Protein AF-A0A1W9QXV5-F1 (afdb_monomer_lite)

Sequence (176 aa):
MGIEKLTDKQDKQDKIVGMFDDIASTYDLANRVLSFGIDIQWRKKGCDKAFEILGILGQKELAQVTDVATGTGDLLIYWKEQAQKNGVSIQKYVGVDPSVGMLEVAKKKVDLKKVLPKIGGFISKNYEAYQYLPESIEEFLTTEMLAQELEEAGFEMKYTKSFSMGISTLLVAQKK

Radius of gyration: 17.77 Å; chains: 1; bounding box: 38×41×54 Å

pLDDT: mean 83.4, std 15.14, range [39.22, 97.5]

Structure (mmCIF, N/CA/C/O backbone):
data_AF-A0A1W9QXV5-F1
#
_entry.id   AF-A0A1W9QXV5-F1
#
loop_
_atom_site.group_PDB
_atom_site.id
_atom_site.type_symbol
_atom_site.label_atom_id
_atom_site.label_alt_id
_atom_site.label_comp_id
_atom_site.label_asym_id
_atom_site.label_entity_id
_atom_site.label_seq_id
_atom_site.pdbx_PDB_ins_code
_atom_site.Cartn_x
_atom_site.Cartn_y
_atom_site.Cartn_z
_atom_site.occupancy
_atom_site.B_iso_or_equiv
_atom_site.auth_seq_id
_atom_site.auth_comp_id
_atom_site.auth_asym_id
_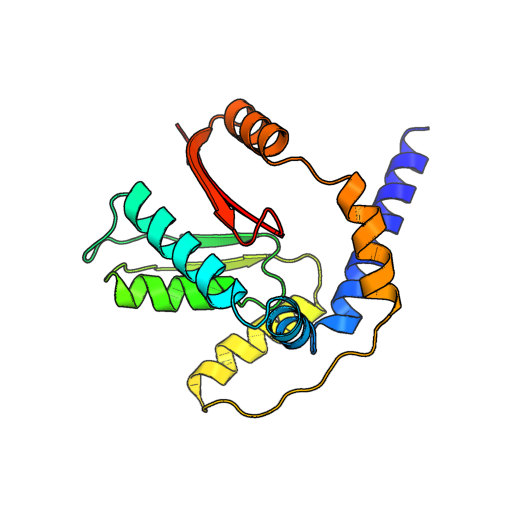atom_site.auth_atom_id
_atom_site.pdbx_PDB_model_num
ATOM 1 N N . MET A 1 1 ? -8.690 10.689 -34.523 1.00 52.50 1 MET A N 1
ATOM 2 C CA . MET A 1 1 ? -8.568 11.496 -33.280 1.00 52.50 1 MET A CA 1
ATOM 3 C C . MET A 1 1 ? -8.997 10.796 -31.989 1.00 52.50 1 MET A C 1
ATOM 5 O O . MET A 1 1 ? -8.195 10.817 -31.070 1.00 52.50 1 MET A O 1
ATOM 9 N N . GLY A 1 2 ? -10.206 10.226 -31.848 1.00 51.28 2 GLY A N 1
ATOM 10 C CA . GLY A 1 2 ? -10.619 9.571 -30.585 1.00 51.28 2 GLY A CA 1
ATOM 11 C C . GLY A 1 2 ? -10.092 8.141 -30.398 1.00 51.28 2 GLY A C 1
ATOM 12 O O . GLY A 1 2 ? -9.639 7.790 -29.317 1.00 51.28 2 GLY A O 1
ATOM 13 N N . ILE A 1 3 ? -10.106 7.338 -31.467 1.00 57.44 3 ILE A N 1
ATOM 14 C CA . ILE A 1 3 ? -9.685 5.927 -31.432 1.00 57.44 3 ILE A CA 1
ATOM 15 C C . ILE A 1 3 ? -8.158 5.812 -31.332 1.00 57.44 3 ILE A C 1
ATOM 17 O O . ILE A 1 3 ? -7.683 5.124 -30.444 1.00 57.44 3 ILE A O 1
ATOM 21 N N . GLU A 1 4 ? -7.395 6.569 -32.128 1.00 55.09 4 GLU A N 1
ATOM 22 C CA . GLU A 1 4 ? -5.916 6.572 -32.074 1.00 55.09 4 GLU A CA 1
ATOM 23 C C . GLU A 1 4 ? -5.359 6.948 -30.692 1.00 55.09 4 GLU A C 1
ATOM 25 O O . GLU A 1 4 ? -4.406 6.332 -30.232 1.00 55.09 4 GLU A O 1
ATOM 30 N N . LYS A 1 5 ? -5.978 7.912 -29.991 1.00 58.53 5 LYS A N 1
ATOM 31 C CA . LYS A 1 5 ? -5.576 8.287 -28.621 1.00 58.53 5 LYS A CA 1
ATOM 32 C C . LYS A 1 5 ? -5.849 7.184 -27.594 1.00 58.53 5 LYS A C 1
ATOM 34 O O . LYS A 1 5 ? -5.149 7.101 -26.590 1.00 58.53 5 LYS A O 1
ATOM 39 N N . LEU A 1 6 ? -6.882 6.369 -27.811 1.00 61.12 6 LEU A N 1
ATOM 40 C CA . LEU A 1 6 ? -7.192 5.226 -26.951 1.00 61.12 6 LEU A CA 1
ATOM 41 C C . LEU A 1 6 ? -6.227 4.064 -27.213 1.00 61.12 6 LEU A C 1
ATOM 43 O O . LEU A 1 6 ? -5.800 3.424 -26.258 1.00 61.12 6 LEU A O 1
ATOM 47 N N . THR A 1 7 ? -5.853 3.831 -28.475 1.00 65.75 7 THR A N 1
ATOM 48 C CA . THR A 1 7 ? -4.867 2.808 -28.858 1.00 65.75 7 THR A CA 1
ATOM 49 C C . THR A 1 7 ? -3.491 3.125 -28.273 1.00 65.75 7 THR A C 1
ATOM 51 O O . THR A 1 7 ? -2.905 2.277 -27.618 1.00 65.75 7 THR A O 1
ATOM 54 N N . ASP A 1 8 ? -3.046 4.380 -28.373 1.00 75.50 8 ASP A N 1
ATOM 55 C CA . ASP A 1 8 ? -1.761 4.831 -27.823 1.00 75.50 8 ASP A CA 1
ATOM 56 C C . ASP A 1 8 ? -1.693 4.699 -26.286 1.00 75.50 8 ASP A C 1
ATOM 58 O O . ASP A 1 8 ? -0.690 4.268 -25.716 1.00 75.50 8 ASP A O 1
ATOM 62 N N . LYS A 1 9 ? -2.806 4.982 -25.590 1.00 76.00 9 LYS A N 1
ATOM 63 C CA . LYS A 1 9 ? -2.900 4.800 -24.133 1.00 76.00 9 LYS A CA 1
ATOM 64 C C . LYS A 1 9 ? -2.863 3.324 -23.726 1.00 76.00 9 LYS A C 1
ATOM 66 O O . LYS A 1 9 ? -2.214 2.998 -22.733 1.00 76.00 9 LYS A O 1
ATOM 71 N N . GLN A 1 10 ? -3.553 2.456 -24.467 1.00 80.12 10 GLN A N 1
ATOM 72 C CA . GLN A 1 10 ? -3.547 1.015 -24.213 1.00 80.12 10 GLN A CA 1
ATOM 73 C C . GLN A 1 10 ? -2.154 0.426 -24.464 1.00 80.12 10 GLN A C 1
ATOM 75 O O . GLN A 1 10 ? -1.634 -0.275 -23.605 1.00 80.12 10 GLN A O 1
ATOM 80 N N . ASP A 1 11 ? -1.506 0.800 -25.567 1.00 82.62 11 ASP A N 1
ATOM 81 C CA . ASP A 1 11 ? -0.154 0.345 -25.901 1.00 82.62 11 ASP A CA 1
ATOM 82 C C . ASP A 1 11 ? 0.876 0.816 -24.860 1.00 82.62 11 ASP A C 1
ATOM 84 O O . ASP A 1 11 ? 1.768 0.058 -24.470 1.00 82.62 11 ASP A O 1
ATOM 88 N N . LYS A 1 12 ? 0.751 2.060 -24.365 1.00 82.06 12 LYS A N 1
ATOM 89 C CA . LYS A 1 12 ? 1.568 2.564 -23.247 1.00 82.06 12 LYS A CA 1
ATOM 90 C C . LYS A 1 12 ? 1.327 1.727 -21.990 1.00 82.06 12 LYS A C 1
ATOM 92 O O . LYS A 1 12 ? 2.286 1.316 -21.342 1.00 82.06 12 LYS A O 1
ATOM 97 N N . GLN A 1 13 ? 0.069 1.441 -21.656 1.00 83.75 13 GLN A N 1
ATOM 98 C CA . GLN A 1 13 ? -0.282 0.641 -20.485 1.00 83.75 13 GLN A CA 1
ATOM 99 C C . GLN A 1 13 ? 0.260 -0.792 -20.571 1.00 83.75 13 GLN A C 1
ATOM 101 O O . GLN A 1 13 ? 0.851 -1.268 -19.604 1.00 83.75 13 GLN A O 1
ATOM 106 N N . ASP A 1 14 ? 0.130 -1.455 -21.716 1.00 85.88 14 ASP A N 1
ATOM 107 C CA . ASP A 1 14 ? 0.596 -2.830 -21.906 1.00 85.88 14 ASP A CA 1
ATOM 108 C C . ASP A 1 14 ? 2.126 -2.925 -21.793 1.00 85.88 14 ASP A C 1
ATOM 110 O O . ASP A 1 14 ? 2.648 -3.844 -21.158 1.00 85.88 14 ASP A O 1
ATOM 114 N N . LYS A 1 15 ? 2.857 -1.925 -22.308 1.00 85.44 15 LYS A N 1
ATOM 115 C CA . LYS A 1 15 ? 4.314 -1.814 -22.115 1.00 85.44 15 LYS A CA 1
ATOM 116 C C . LYS A 1 15 ? 4.697 -1.689 -20.641 1.00 85.44 15 LYS A C 1
ATOM 118 O O . LYS A 1 15 ? 5.611 -2.376 -20.191 1.00 85.44 15 LYS A O 1
ATOM 123 N N . ILE A 1 16 ? 3.994 -0.843 -19.882 1.00 84.06 16 ILE A N 1
ATOM 124 C CA . ILE A 1 16 ? 4.231 -0.673 -18.438 1.00 84.06 16 ILE A CA 1
ATOM 125 C C . ILE A 1 16 ? 3.995 -1.991 -17.701 1.00 84.06 16 ILE A C 1
ATOM 127 O O . ILE A 1 16 ? 4.796 -2.378 -16.853 1.00 84.06 16 ILE A O 1
ATOM 131 N N . VAL A 1 17 ? 2.901 -2.684 -18.021 1.00 86.88 17 VAL A N 1
ATOM 132 C CA . VAL A 1 17 ? 2.559 -3.964 -17.394 1.00 86.88 17 VAL A CA 1
ATOM 133 C C . VAL A 1 17 ? 3.631 -5.015 -17.682 1.00 86.88 17 VAL A C 1
ATOM 135 O O . VAL A 1 17 ? 4.111 -5.640 -16.738 1.00 86.88 17 VAL A O 1
ATOM 138 N N . GLY A 1 18 ? 4.071 -5.151 -18.939 1.00 85.12 18 GLY A N 1
ATOM 139 C CA . GLY A 1 18 ? 5.137 -6.088 -19.311 1.00 85.12 18 GLY A CA 1
ATOM 140 C C . GLY A 1 18 ? 6.456 -5.807 -18.584 1.00 85.12 18 GLY A C 1
ATOM 141 O O . GLY A 1 18 ? 7.077 -6.710 -18.030 1.00 85.12 18 GLY A O 1
ATOM 142 N N . MET A 1 19 ? 6.833 -4.532 -18.472 1.00 85.12 19 MET A N 1
ATOM 143 C CA . MET A 1 19 ? 8.008 -4.108 -17.709 1.00 85.12 19 MET A CA 1
ATOM 144 C C . MET A 1 19 ? 7.922 -4.501 -16.222 1.00 85.12 19 MET A C 1
ATOM 146 O O . MET A 1 19 ? 8.925 -4.907 -15.627 1.00 85.12 19 MET A O 1
ATOM 150 N N . PHE A 1 20 ? 6.739 -4.399 -15.603 1.00 85.81 20 PHE A N 1
ATOM 151 C CA . PHE A 1 20 ? 6.535 -4.841 -14.222 1.00 85.81 20 PHE A CA 1
ATOM 152 C C . PHE A 1 20 ? 6.549 -6.368 -14.079 1.00 85.81 20 PHE A C 1
ATOM 154 O O . PHE A 1 20 ? 7.133 -6.871 -13.114 1.00 85.81 20 PHE A O 1
ATOM 161 N N . ASP A 1 21 ? 5.983 -7.106 -15.037 1.00 86.06 21 ASP A N 1
ATOM 162 C CA . ASP A 1 21 ? 6.065 -8.571 -15.071 1.00 86.06 21 ASP A CA 1
ATOM 163 C C . ASP A 1 21 ? 7.532 -9.042 -15.045 1.00 86.06 21 ASP A C 1
ATOM 165 O O . ASP A 1 21 ? 7.889 -9.909 -14.239 1.00 86.06 21 ASP A O 1
ATOM 169 N N . ASP A 1 22 ? 8.405 -8.400 -15.827 1.00 84.56 22 ASP A N 1
ATOM 170 C CA . ASP A 1 22 ? 9.826 -8.755 -15.928 1.00 84.56 22 ASP A CA 1
ATOM 171 C C . ASP A 1 22 ? 10.613 -8.536 -14.626 1.00 84.56 22 ASP A C 1
ATOM 173 O O . ASP A 1 22 ? 11.576 -9.254 -14.332 1.00 84.56 22 ASP A O 1
ATOM 177 N N . ILE A 1 23 ? 10.227 -7.547 -13.813 1.00 82.44 23 ILE A N 1
ATOM 178 C CA . ILE A 1 23 ? 10.930 -7.222 -12.561 1.00 82.44 23 ILE A CA 1
ATOM 179 C C . ILE A 1 23 ? 10.279 -7.817 -11.313 1.00 82.44 23 ILE A C 1
ATOM 181 O O . ILE A 1 23 ? 10.882 -7.746 -10.236 1.00 82.44 23 ILE A O 1
ATOM 185 N N . ALA A 1 24 ? 9.097 -8.430 -11.422 1.00 84.44 24 ALA A N 1
ATOM 186 C CA . ALA A 1 24 ? 8.273 -8.856 -10.288 1.00 84.44 24 ALA A CA 1
ATOM 187 C C . ALA A 1 24 ? 9.037 -9.670 -9.225 1.00 84.44 24 ALA A C 1
ATOM 189 O O . ALA A 1 24 ? 8.859 -9.476 -8.020 1.00 84.44 24 ALA A O 1
ATOM 190 N N . SER A 1 25 ? 9.940 -10.557 -9.653 1.00 81.56 25 SER A N 1
ATOM 191 C CA . SER A 1 25 ? 10.732 -11.420 -8.760 1.00 81.56 25 SER A CA 1
ATOM 192 C C . SER A 1 25 ? 11.772 -10.675 -7.908 1.00 81.56 25 SER A C 1
ATOM 194 O O . SER A 1 25 ? 12.162 -11.160 -6.846 1.00 81.56 25 SER A O 1
ATOM 196 N N . THR A 1 26 ? 12.214 -9.497 -8.349 1.00 79.88 26 THR A N 1
ATOM 197 C CA . THR A 1 26 ? 13.313 -8.726 -7.736 1.00 79.88 26 THR A CA 1
ATOM 198 C C . THR A 1 26 ? 12.878 -7.363 -7.197 1.00 79.88 26 THR A C 1
ATOM 200 O O . THR A 1 26 ? 13.621 -6.736 -6.439 1.00 79.88 26 THR A O 1
ATOM 203 N N . TYR A 1 27 ? 11.664 -6.933 -7.547 1.00 81.81 27 TYR A N 1
ATOM 204 C CA . TYR A 1 27 ? 11.087 -5.631 -7.226 1.00 81.81 27 TYR A CA 1
ATOM 205 C C . TYR A 1 27 ? 11.180 -5.277 -5.738 1.00 81.81 27 TYR A C 1
ATOM 207 O O . TYR A 1 27 ? 11.645 -4.201 -5.363 1.00 81.81 27 TYR A O 1
ATOM 215 N N . ASP A 1 28 ? 10.809 -6.208 -4.862 1.00 82.06 28 ASP A N 1
ATOM 216 C CA . ASP A 1 28 ? 10.862 -5.969 -3.423 1.00 82.06 28 ASP A CA 1
ATOM 217 C C . ASP A 1 28 ? 12.270 -5.702 -2.935 1.00 82.06 28 ASP A C 1
ATOM 219 O O . ASP A 1 28 ? 12.471 -4.788 -2.142 1.00 82.06 28 ASP A O 1
ATOM 223 N N . LEU A 1 29 ? 13.248 -6.492 -3.384 1.00 79.12 29 LEU A N 1
ATOM 224 C CA . LEU A 1 29 ? 14.614 -6.278 -2.938 1.00 79.12 29 LEU A CA 1
ATOM 225 C C . LEU A 1 29 ? 15.107 -4.913 -3.396 1.00 79.12 29 LEU A C 1
ATOM 227 O O . LEU A 1 29 ? 15.712 -4.205 -2.595 1.00 79.12 29 LEU A O 1
ATOM 231 N N . ALA A 1 30 ? 14.823 -4.539 -4.642 1.00 79.12 30 ALA A N 1
ATOM 232 C CA . ALA A 1 30 ? 15.162 -3.218 -5.138 1.00 79.12 30 ALA A CA 1
ATOM 233 C C . ALA A 1 30 ? 14.572 -2.125 -4.241 1.00 79.12 30 ALA A C 1
ATOM 235 O O . ALA A 1 30 ? 15.320 -1.283 -3.752 1.00 79.12 30 ALA A O 1
ATOM 236 N N . ASN A 1 31 ? 13.279 -2.206 -3.912 1.00 80.38 31 ASN A N 1
ATOM 237 C CA . ASN A 1 31 ? 12.640 -1.269 -2.989 1.00 80.38 31 ASN A CA 1
ATOM 238 C C . ASN A 1 31 ? 13.327 -1.230 -1.622 1.00 80.38 31 ASN A C 1
ATOM 240 O O . ASN A 1 31 ? 13.588 -0.146 -1.107 1.00 80.38 31 ASN A O 1
ATOM 244 N N . ARG A 1 32 ? 13.668 -2.389 -1.041 1.00 86.06 32 ARG A N 1
ATOM 245 C CA . ARG A 1 32 ? 14.363 -2.448 0.256 1.00 86.06 32 ARG A CA 1
ATOM 246 C C . ARG A 1 32 ? 15.765 -1.855 0.191 1.00 86.06 32 ARG A C 1
ATOM 248 O O . ARG A 1 32 ? 16.182 -1.220 1.150 1.00 86.06 32 ARG A O 1
ATOM 255 N N . VAL A 1 33 ? 16.501 -2.067 -0.895 1.00 82.12 33 VAL A N 1
ATOM 256 C CA . VAL A 1 33 ? 17.861 -1.538 -1.049 1.00 82.12 33 VAL A CA 1
ATOM 257 C C . VAL A 1 33 ? 17.819 -0.030 -1.276 1.00 82.12 33 VAL A C 1
ATOM 259 O O . VAL A 1 33 ? 18.483 0.706 -0.553 1.00 82.12 33 VAL A O 1
ATOM 262 N N . LEU A 1 34 ? 16.997 0.436 -2.218 1.00 81.00 34 LEU A N 1
ATOM 263 C CA . LEU A 1 34 ? 16.885 1.852 -2.576 1.00 81.00 34 LEU A CA 1
ATOM 264 C C . LEU A 1 34 ? 16.339 2.702 -1.424 1.00 81.00 34 LEU A C 1
ATOM 266 O O . LEU A 1 34 ? 16.791 3.823 -1.214 1.00 81.00 34 LEU A O 1
ATOM 270 N N . SER A 1 35 ? 15.401 2.164 -0.639 1.00 83.62 35 SER A N 1
ATOM 271 C CA . SER A 1 35 ? 14.852 2.855 0.532 1.00 83.62 35 SER A CA 1
ATOM 272 C C . SER A 1 35 ? 15.722 2.732 1.787 1.00 83.62 35 SER A C 1
ATOM 274 O O . SER A 1 35 ? 15.331 3.231 2.846 1.00 83.62 35 SER A O 1
ATOM 276 N N . PHE A 1 36 ? 16.845 2.004 1.718 1.00 87.12 36 PHE A N 1
ATOM 277 C CA . PHE A 1 36 ? 17.603 1.543 2.888 1.00 87.12 36 PHE A CA 1
ATOM 278 C C . PHE A 1 36 ? 16.713 0.842 3.938 1.00 87.12 36 PHE A C 1
ATOM 280 O O . PHE A 1 36 ? 16.907 0.961 5.147 1.00 87.12 36 PHE A O 1
ATOM 287 N N . GLY A 1 37 ? 15.686 0.128 3.475 1.00 88.19 37 GLY A N 1
ATOM 288 C CA . GLY A 1 37 ? 14.718 -0.620 4.273 1.00 88.19 37 GLY A CA 1
ATOM 289 C C . GLY A 1 37 ? 13.660 0.236 4.974 1.00 88.19 37 GLY A C 1
ATOM 290 O O . GLY A 1 37 ? 12.764 -0.317 5.620 1.00 88.19 37 GLY A O 1
ATOM 291 N N . ILE A 1 38 ? 13.715 1.566 4.855 1.00 91.25 38 ILE A N 1
ATOM 292 C CA . ILE A 1 38 ? 12.817 2.481 5.574 1.00 91.25 38 ILE A CA 1
ATOM 293 C C . ILE A 1 38 ? 11.375 2.360 5.060 1.00 91.25 38 ILE A C 1
ATOM 295 O O . ILE A 1 38 ? 10.429 2.562 5.828 1.00 91.25 38 ILE A O 1
ATOM 299 N N . ASP A 1 39 ? 11.169 1.922 3.816 1.00 91.56 39 ASP A N 1
ATOM 300 C CA . ASP A 1 39 ? 9.824 1.773 3.256 1.00 91.56 39 ASP A CA 1
ATOM 301 C C . ASP A 1 39 ? 8.965 0.725 4.003 1.00 91.56 39 ASP A C 1
ATOM 303 O O . ASP A 1 39 ? 7.736 0.812 3.979 1.00 91.56 39 ASP A O 1
ATOM 307 N N . ILE A 1 40 ? 9.577 -0.196 4.775 1.00 91.88 40 ILE A N 1
ATOM 308 C CA . ILE A 1 40 ? 8.847 -1.098 5.694 1.00 91.88 40 ILE A CA 1
ATOM 309 C C . ILE A 1 40 ? 8.079 -0.251 6.709 1.00 91.88 40 ILE A C 1
ATOM 311 O O . ILE A 1 40 ? 6.902 -0.488 6.989 1.00 91.88 40 ILE A O 1
ATOM 315 N N . GLN A 1 41 ? 8.759 0.741 7.287 1.00 94.25 41 GLN A N 1
ATOM 316 C CA . GLN A 1 41 ? 8.183 1.587 8.321 1.00 94.25 41 GLN A CA 1
ATOM 317 C C . GLN A 1 41 ? 7.108 2.511 7.760 1.00 94.25 41 GLN A C 1
ATOM 319 O O . GLN A 1 41 ? 6.127 2.759 8.456 1.00 94.25 41 GLN A O 1
ATOM 324 N N . TRP A 1 42 ? 7.260 3.013 6.530 1.00 95.00 42 TRP A N 1
ATOM 325 C CA . TRP A 1 42 ? 6.230 3.841 5.892 1.00 95.00 42 TRP A CA 1
ATOM 326 C C . TRP A 1 42 ? 4.928 3.060 5.724 1.00 95.00 42 TRP A C 1
ATOM 328 O O . TRP A 1 42 ? 3.887 3.515 6.195 1.00 95.00 42 TRP A O 1
ATOM 338 N N . ARG A 1 43 ? 5.002 1.841 5.171 1.00 95.31 43 ARG A N 1
ATOM 339 C CA . ARG A 1 43 ? 3.841 0.950 4.999 1.00 95.31 43 ARG A CA 1
ATOM 340 C C . ARG A 1 43 ? 3.175 0.631 6.336 1.00 95.31 43 ARG A C 1
ATOM 342 O O . ARG A 1 43 ? 1.973 0.819 6.492 1.00 95.31 43 ARG A O 1
ATOM 349 N N . LYS A 1 44 ? 3.972 0.243 7.337 1.00 96.06 44 LYS A N 1
ATOM 350 C CA . LYS A 1 44 ? 3.486 -0.048 8.695 1.00 96.06 44 LYS A CA 1
ATOM 351 C C . LYS A 1 44 ? 2.791 1.146 9.353 1.00 96.06 44 LYS A C 1
ATOM 353 O O . LYS A 1 44 ? 1.731 0.960 9.948 1.00 96.06 44 LYS A O 1
ATOM 358 N N . LYS A 1 45 ? 3.358 2.352 9.230 1.00 95.25 45 LYS A N 1
ATOM 359 C CA . LYS A 1 45 ? 2.758 3.598 9.741 1.00 95.25 45 LYS A CA 1
ATOM 360 C C . LYS A 1 45 ? 1.460 3.945 9.014 1.00 95.25 45 LYS A C 1
ATOM 362 O O . LYS A 1 45 ? 0.540 4.423 9.665 1.00 95.25 45 LYS A O 1
ATOM 367 N N . GLY A 1 46 ? 1.382 3.684 7.707 1.00 96.38 46 GLY A N 1
ATOM 368 C CA . GLY A 1 46 ? 0.154 3.820 6.922 1.00 96.38 46 GLY A CA 1
ATOM 369 C C . GLY A 1 46 ? -0.987 2.977 7.481 1.00 96.38 46 GLY A C 1
ATOM 370 O O . GLY A 1 46 ? -2.041 3.521 7.804 1.00 96.38 46 GLY A O 1
ATOM 371 N N . CYS A 1 47 ? -0.747 1.678 7.689 1.00 96.69 47 CYS A N 1
ATOM 372 C CA . CYS A 1 47 ? -1.742 0.776 8.277 1.00 96.69 47 CYS A CA 1
ATOM 373 C C . CYS A 1 47 ? -2.170 1.223 9.686 1.00 96.69 47 CYS A C 1
ATOM 375 O O . CYS A 1 47 ? -3.364 1.334 9.955 1.00 96.69 47 CYS A O 1
ATOM 377 N N . ASP A 1 48 ? -1.207 1.520 10.572 1.00 95.94 48 ASP A N 1
ATOM 378 C CA . ASP A 1 48 ? -1.492 1.953 11.951 1.00 95.94 48 ASP A CA 1
ATOM 379 C C . ASP A 1 48 ? -2.343 3.236 11.964 1.00 95.94 48 ASP A C 1
ATOM 381 O O . ASP A 1 48 ? -3.347 3.315 12.673 1.00 95.94 48 ASP A O 1
ATOM 385 N N . LYS A 1 49 ? -1.984 4.224 11.133 1.00 95.69 49 LYS A N 1
ATOM 386 C CA . LYS A 1 49 ? -2.698 5.503 11.058 1.00 95.69 49 LYS A CA 1
ATOM 387 C C . LYS A 1 49 ? -4.114 5.340 10.506 1.00 95.69 49 LYS A C 1
ATOM 389 O O . LYS A 1 49 ? -5.028 5.997 10.993 1.00 95.69 49 LYS A O 1
ATOM 394 N N . ALA A 1 50 ? -4.316 4.457 9.531 1.00 94.00 50 ALA A N 1
ATOM 395 C CA . ALA A 1 50 ? -5.648 4.165 9.019 1.00 94.00 50 ALA A CA 1
ATOM 396 C C . ALA A 1 50 ? -6.549 3.529 10.092 1.00 94.00 50 ALA A C 1
ATOM 398 O O . ALA A 1 50 ? -7.690 3.954 10.254 1.00 94.00 50 ALA A O 1
ATOM 399 N N . PHE A 1 51 ? -6.042 2.571 10.876 1.00 94.38 51 PHE A N 1
ATOM 400 C CA . PHE A 1 51 ? -6.808 1.981 11.981 1.00 94.38 51 PHE A CA 1
ATOM 401 C C . PHE A 1 51 ? -7.145 2.987 13.086 1.00 94.38 51 PHE A C 1
ATOM 403 O O . PHE A 1 51 ? -8.253 2.957 13.625 1.00 94.38 51 PHE A O 1
ATOM 410 N N . GLU A 1 52 ? -6.206 3.880 13.405 1.00 93.75 52 GLU A N 1
ATOM 411 C CA . GLU A 1 52 ? -6.406 4.979 14.352 1.00 93.75 52 GLU A CA 1
ATOM 412 C C . GLU A 1 52 ? -7.519 5.925 13.882 1.00 93.75 52 GLU A C 1
ATOM 414 O O . GLU A 1 52 ? -8.450 6.190 14.637 1.00 93.75 52 GLU A O 1
ATOM 419 N N . ILE A 1 53 ? -7.468 6.374 12.623 1.00 91.62 53 ILE A N 1
ATOM 420 C CA . ILE A 1 53 ? -8.450 7.305 12.043 1.00 91.62 53 ILE A CA 1
ATOM 421 C C . ILE A 1 53 ? -9.838 6.674 11.938 1.00 91.62 53 ILE A C 1
ATOM 423 O O . ILE A 1 53 ? -10.834 7.329 12.230 1.00 91.62 53 ILE A O 1
ATOM 427 N N . LEU A 1 54 ? -9.915 5.393 11.570 1.00 88.81 54 LEU A N 1
ATOM 428 C CA . LEU A 1 54 ? -11.175 4.649 11.563 1.00 88.81 54 LEU A CA 1
ATOM 429 C C . LEU A 1 54 ? -11.721 4.401 12.981 1.00 88.81 54 LEU A C 1
ATOM 431 O O . LEU A 1 54 ? -12.868 3.984 13.131 1.00 88.81 54 LEU A O 1
ATOM 435 N N . GLY A 1 55 ? -10.918 4.626 14.027 1.00 90.00 55 GLY A N 1
ATOM 436 C CA . GLY A 1 55 ? -11.310 4.389 15.413 1.00 90.00 55 GLY A CA 1
ATOM 437 C C . GLY A 1 55 ? -11.562 2.910 15.712 1.00 90.00 55 GLY A C 1
ATOM 438 O O . GLY A 1 55 ? -12.439 2.593 16.521 1.00 90.00 55 GLY A O 1
ATOM 439 N N . ILE A 1 56 ? -10.838 1.998 15.049 1.00 88.38 56 ILE A N 1
ATOM 440 C CA . ILE A 1 56 ? -11.066 0.541 15.128 1.00 88.38 56 ILE A CA 1
ATOM 441 C C . ILE A 1 56 ? -10.009 -0.242 15.910 1.00 88.38 56 ILE A C 1
ATOM 443 O O . ILE A 1 56 ? -9.982 -1.467 15.859 1.00 88.38 56 ILE A O 1
ATOM 447 N N . LEU A 1 57 ? -9.168 0.445 16.678 1.00 88.50 57 LEU A N 1
ATOM 448 C CA . LEU A 1 57 ? -8.201 -0.195 17.572 1.00 88.50 57 LEU A CA 1
ATOM 449 C C . LEU A 1 57 ? -8.916 -0.999 18.679 1.00 88.50 57 LEU A C 1
ATOM 451 O O . LEU A 1 57 ? -9.921 -0.540 19.223 1.00 88.50 57 LEU A O 1
ATOM 455 N N . GLY A 1 58 ? -8.381 -2.175 19.031 1.00 76.81 58 GLY A N 1
ATOM 456 C CA . GLY A 1 58 ? -8.851 -2.970 20.175 1.00 76.81 58 GLY A CA 1
ATOM 457 C C . GLY A 1 58 ? -10.069 -3.869 19.912 1.00 76.81 58 GLY A C 1
ATOM 458 O O . GLY A 1 58 ? -11.121 -3.670 20.508 1.00 76.81 58 GLY A O 1
ATOM 459 N N . GLN A 1 59 ? -9.904 -4.906 19.083 1.00 72.00 59 GLN A N 1
ATOM 460 C CA . GLN A 1 59 ? -10.872 -5.994 18.812 1.00 72.00 59 GLN A CA 1
ATOM 461 C C . GLN A 1 59 ? -12.117 -5.617 18.008 1.00 72.00 59 GLN A C 1
ATOM 463 O O . GLN A 1 59 ? -13.115 -6.333 18.036 1.00 72.00 59 GLN A O 1
ATOM 468 N N . LYS A 1 60 ? -12.044 -4.545 17.211 1.00 81.06 60 LYS A N 1
ATOM 469 C CA . LYS A 1 60 ? -13.078 -4.244 16.213 1.00 81.06 60 LYS A CA 1
ATOM 470 C C . LYS A 1 60 ? -12.839 -4.999 14.909 1.00 81.06 60 LYS A C 1
ATOM 472 O O . LYS A 1 60 ? -11.720 -5.403 14.586 1.00 81.06 60 LYS A O 1
ATOM 477 N N . GLU A 1 61 ? -13.922 -5.182 14.169 1.00 88.81 61 GLU A N 1
ATOM 478 C CA . GLU A 1 61 ? -13.950 -5.970 12.947 1.00 88.81 61 GLU A CA 1
ATOM 479 C C . GLU A 1 61 ? -14.044 -5.077 11.709 1.00 88.81 61 GLU A C 1
ATOM 481 O O . GLU A 1 61 ? -14.841 -4.141 11.650 1.00 88.81 61 GLU A O 1
ATOM 486 N N . LEU A 1 62 ? -13.226 -5.389 10.708 1.00 92.50 62 LEU A N 1
ATOM 487 C CA . LEU A 1 62 ? -13.263 -4.793 9.385 1.00 92.50 62 LEU A CA 1
ATOM 488 C C . LEU A 1 62 ? -13.612 -5.883 8.370 1.00 92.50 62 LEU A C 1
ATOM 490 O O . LEU A 1 62 ? -12.941 -6.914 8.280 1.00 92.50 62 LEU A O 1
ATOM 494 N N . ALA A 1 63 ? -14.649 -5.643 7.573 1.00 94.38 63 ALA A N 1
ATOM 495 C CA . ALA A 1 63 ? -15.111 -6.625 6.598 1.00 94.38 63 ALA A CA 1
ATOM 496 C C . ALA A 1 63 ? -14.041 -6.927 5.535 1.00 94.38 63 ALA A C 1
ATOM 498 O O . ALA A 1 63 ? -13.820 -8.080 5.171 1.00 94.38 63 ALA A O 1
ATOM 499 N N . GLN A 1 64 ? -13.353 -5.900 5.031 1.00 95.00 64 GLN A N 1
ATOM 500 C CA . GLN A 1 64 ? -12.391 -6.081 3.951 1.00 95.00 64 GLN A CA 1
ATOM 501 C C . GLN A 1 64 ? -11.331 -4.977 3.923 1.00 95.00 64 GLN A C 1
ATOM 503 O O . GLN A 1 64 ? -11.644 -3.805 4.120 1.00 95.00 64 GLN A O 1
ATOM 508 N N . VAL A 1 65 ? -10.096 -5.355 3.590 1.00 96.38 65 VAL A N 1
ATOM 509 C CA . VAL A 1 65 ? -9.065 -4.449 3.062 1.00 96.38 65 VAL A CA 1
ATOM 510 C C . VAL A 1 65 ? -8.832 -4.778 1.592 1.00 96.38 65 VAL A C 1
ATOM 512 O O . VAL A 1 65 ? -8.596 -5.938 1.248 1.00 96.38 65 VAL A O 1
ATOM 515 N N . THR A 1 66 ? -8.875 -3.755 0.740 1.00 97.12 66 THR A N 1
ATOM 516 C CA . THR A 1 66 ? -8.518 -3.851 -0.679 1.00 97.12 66 THR A CA 1
ATOM 517 C C . THR A 1 66 ? -7.271 -3.014 -0.937 1.00 97.12 66 THR A C 1
ATOM 519 O O . THR A 1 66 ? -7.273 -1.820 -0.652 1.00 97.12 66 THR A O 1
ATOM 522 N N . ASP A 1 67 ? -6.231 -3.634 -1.480 1.00 96.56 67 ASP A N 1
ATOM 523 C CA . ASP A 1 67 ? -4.991 -2.989 -1.903 1.00 96.56 67 ASP A CA 1
ATOM 524 C C . ASP A 1 67 ? -4.969 -2.905 -3.434 1.00 96.56 67 ASP A C 1
ATOM 526 O O . ASP A 1 67 ? -4.993 -3.929 -4.124 1.00 96.56 67 ASP A O 1
ATOM 530 N N . VAL A 1 68 ? -5.010 -1.682 -3.958 1.00 95.88 68 VAL A N 1
ATOM 531 C CA . VAL A 1 68 ? -5.057 -1.388 -5.396 1.00 95.88 68 VAL A CA 1
ATOM 532 C C . VAL A 1 68 ? -3.651 -1.025 -5.856 1.00 95.88 68 VAL A C 1
ATOM 534 O O . VAL A 1 68 ? -2.987 -0.243 -5.184 1.00 95.88 68 VAL A O 1
ATOM 537 N N . ALA A 1 69 ? -3.216 -1.578 -6.992 1.00 92.88 69 ALA A N 1
ATOM 538 C CA . ALA A 1 69 ? -1.806 -1.590 -7.391 1.00 92.88 69 ALA A CA 1
ATOM 539 C C . ALA A 1 69 ? -0.935 -2.250 -6.305 1.00 92.88 69 ALA A C 1
ATOM 541 O O . ALA A 1 69 ? 0.069 -1.708 -5.842 1.00 92.88 69 ALA A O 1
ATOM 542 N N . THR A 1 70 ? -1.378 -3.431 -5.853 1.00 94.19 70 THR A N 1
ATOM 543 C CA . THR A 1 70 ? -0.764 -4.155 -4.726 1.00 94.19 70 THR A CA 1
ATOM 544 C C . THR A 1 70 ? 0.659 -4.642 -5.032 1.00 94.19 70 THR A C 1
ATOM 546 O O . THR A 1 70 ? 1.409 -5.007 -4.117 1.00 94.19 70 THR A O 1
ATOM 549 N N . GLY A 1 71 ? 1.050 -4.670 -6.312 1.00 92.88 71 GLY A N 1
ATOM 550 C CA . GLY A 1 71 ? 2.303 -5.234 -6.780 1.00 92.88 71 GLY A CA 1
ATOM 551 C C . GLY A 1 71 ? 2.452 -6.674 -6.305 1.00 92.88 71 GLY A C 1
ATOM 552 O O . GLY A 1 71 ? 1.562 -7.514 -6.435 1.00 92.88 71 GLY A O 1
ATOM 553 N N . THR A 1 72 ? 3.580 -6.959 -5.671 1.00 93.00 72 THR A N 1
ATOM 554 C CA . THR A 1 72 ? 3.872 -8.277 -5.104 1.00 93.00 72 THR A CA 1
ATOM 555 C C . THR A 1 72 ? 3.200 -8.547 -3.743 1.00 93.00 72 THR A C 1
ATOM 557 O O . THR A 1 72 ? 3.562 -9.514 -3.065 1.00 93.00 72 THR A O 1
ATOM 560 N N . GLY A 1 73 ? 2.252 -7.710 -3.304 1.00 93.19 73 GLY A N 1
ATOM 561 C CA . GLY A 1 73 ? 1.418 -7.940 -2.117 1.00 93.19 73 GLY A CA 1
ATOM 562 C C . GLY A 1 73 ? 2.046 -7.564 -0.772 1.00 93.19 73 GLY A C 1
ATOM 563 O O . GLY A 1 73 ? 1.532 -7.948 0.280 1.00 93.19 73 GLY A O 1
ATOM 564 N N . ASP A 1 74 ? 3.156 -6.825 -0.762 1.00 92.25 74 ASP A N 1
ATOM 565 C CA . ASP A 1 74 ? 3.910 -6.528 0.463 1.00 92.25 74 ASP A CA 1
ATOM 566 C C . ASP A 1 74 ? 3.083 -5.719 1.487 1.00 92.25 74 ASP A C 1
ATOM 568 O O . ASP A 1 74 ? 3.108 -6.002 2.690 1.00 92.25 74 ASP A O 1
ATOM 572 N N . LEU A 1 75 ? 2.289 -4.746 1.019 1.00 94.44 75 LEU A N 1
ATOM 573 C CA . LEU A 1 75 ? 1.441 -3.917 1.881 1.00 94.44 75 LEU A CA 1
ATOM 574 C C . LEU A 1 75 ? 0.292 -4.712 2.516 1.00 94.44 75 LEU A C 1
ATOM 576 O O . LEU A 1 75 ? 0.039 -4.535 3.706 1.00 94.44 75 LEU A O 1
ATOM 580 N N . LEU A 1 76 ? -0.349 -5.636 1.791 1.00 95.00 76 LEU A N 1
ATOM 581 C CA . LEU A 1 76 ? -1.361 -6.542 2.359 1.00 95.00 76 LEU A CA 1
ATOM 582 C C . LEU A 1 76 ? -0.825 -7.352 3.538 1.00 95.00 76 LEU A C 1
ATOM 584 O O . LEU A 1 76 ? -1.537 -7.595 4.516 1.00 95.00 76 LEU A O 1
ATOM 588 N N . ILE A 1 77 ? 0.444 -7.751 3.478 1.00 93.31 77 ILE A N 1
ATOM 589 C CA . ILE A 1 77 ? 1.047 -8.477 4.588 1.00 93.31 77 ILE A CA 1
ATOM 590 C C . ILE A 1 77 ? 1.222 -7.555 5.796 1.00 93.31 77 ILE A C 1
ATOM 592 O O . ILE A 1 77 ? 0.923 -7.961 6.919 1.00 93.31 77 ILE A O 1
ATOM 596 N N . TYR A 1 78 ? 1.633 -6.304 5.586 1.00 95.25 78 TYR A N 1
ATOM 597 C CA . TYR A 1 78 ? 1.708 -5.331 6.674 1.00 95.25 78 TYR A CA 1
ATOM 598 C C . TYR A 1 78 ? 0.335 -4.959 7.233 1.00 95.25 78 TYR A C 1
ATOM 600 O O . TYR A 1 78 ? 0.222 -4.809 8.446 1.00 95.25 78 TYR A O 1
ATOM 608 N N . TRP A 1 79 ? -0.717 -4.914 6.413 1.00 96.06 79 TRP A N 1
ATOM 609 C CA . TRP A 1 79 ? -2.090 -4.794 6.904 1.00 96.06 79 TRP A CA 1
ATOM 610 C C . TRP A 1 79 ? -2.444 -5.922 7.869 1.00 96.06 79 TRP A C 1
ATOM 612 O O . TRP A 1 79 ? -3.001 -5.661 8.931 1.00 96.06 79 TRP A O 1
ATOM 622 N N . LYS A 1 80 ? -2.083 -7.168 7.544 1.00 94.31 80 LYS A N 1
ATOM 623 C CA . LYS A 1 80 ? -2.300 -8.317 8.430 1.00 94.31 80 LYS A CA 1
ATOM 624 C C . LYS A 1 80 ? -1.470 -8.250 9.711 1.00 94.31 80 LYS A C 1
ATOM 626 O O . LYS A 1 80 ? -2.030 -8.400 10.793 1.00 94.31 80 LYS A O 1
ATOM 631 N N . GLU A 1 81 ? -0.164 -8.000 9.602 1.00 94.31 81 GLU A N 1
ATOM 632 C CA . GLU A 1 81 ? 0.734 -7.870 10.762 1.00 94.31 81 GLU A CA 1
ATOM 633 C C . GLU A 1 81 ? 0.246 -6.771 11.722 1.00 94.31 81 GLU A C 1
ATOM 635 O O . GLU A 1 81 ? 0.176 -6.973 12.935 1.00 94.31 81 GLU A O 1
ATOM 640 N N . GLN A 1 82 ? -0.127 -5.611 11.178 1.00 95.88 82 GLN A N 1
ATOM 641 C CA . GLN A 1 82 ? -0.557 -4.462 11.969 1.00 95.88 82 GLN A CA 1
ATOM 642 C C . GLN A 1 82 ? -1.969 -4.643 12.517 1.00 95.88 82 GLN A C 1
ATOM 644 O O . GLN A 1 82 ? -2.232 -4.214 13.637 1.00 95.88 82 GLN A O 1
ATOM 649 N N . ALA A 1 83 ? -2.866 -5.319 11.797 1.00 95.00 83 ALA A N 1
ATOM 650 C CA . ALA A 1 83 ? -4.172 -5.680 12.335 1.00 95.00 83 ALA A CA 1
ATOM 651 C C . ALA A 1 83 ? -4.011 -6.557 13.582 1.00 95.00 83 ALA A C 1
ATOM 653 O O . ALA A 1 83 ? -4.514 -6.206 14.643 1.00 95.00 83 ALA A O 1
ATOM 654 N N . GLN A 1 84 ? -3.199 -7.618 13.501 1.00 93.19 84 GLN A N 1
ATOM 655 C CA . GLN A 1 84 ? -2.914 -8.496 14.641 1.00 93.19 84 GLN A CA 1
ATOM 656 C C . GLN A 1 84 ? -2.315 -7.731 15.827 1.00 93.19 84 GLN A C 1
ATOM 658 O O . GLN A 1 84 ? -2.788 -7.870 16.953 1.00 93.19 84 GLN A O 1
ATOM 663 N N . LYS A 1 85 ? -1.315 -6.880 15.572 1.00 95.06 85 LYS A N 1
ATOM 664 C CA . LYS A 1 85 ? -0.678 -6.040 16.597 1.00 95.06 85 LYS A CA 1
ATOM 665 C C . LYS A 1 85 ? -1.671 -5.102 17.294 1.00 95.06 85 LYS A C 1
ATOM 667 O O . LYS A 1 85 ? -1.593 -4.934 18.505 1.00 95.06 85 LYS A O 1
ATOM 672 N N . ASN A 1 86 ? -2.583 -4.485 16.544 1.00 94.31 86 ASN A N 1
ATOM 673 C CA . ASN A 1 86 ? -3.565 -3.531 17.072 1.00 94.31 86 ASN A CA 1
ATOM 674 C C . ASN A 1 86 ? -4.877 -4.202 17.524 1.00 94.31 86 ASN A C 1
ATOM 676 O O . ASN A 1 86 ? -5.851 -3.520 17.857 1.00 94.31 86 ASN A O 1
ATOM 680 N N . GLY A 1 87 ? -4.915 -5.538 17.516 1.00 94.06 87 GLY A N 1
ATOM 681 C CA . GLY A 1 87 ? -6.093 -6.324 17.848 1.00 94.06 87 GLY A CA 1
ATOM 682 C C . GLY A 1 87 ? -7.258 -6.129 16.880 1.00 94.06 87 GLY A C 1
ATOM 683 O O . GLY A 1 87 ? -8.381 -6.326 17.292 1.00 94.06 87 GLY A O 1
ATOM 684 N N . VAL A 1 88 ? -7.050 -5.716 15.634 1.00 95.12 88 VAL A N 1
ATOM 685 C CA . VAL A 1 88 ? -8.115 -5.567 14.628 1.00 95.12 88 VAL A CA 1
ATOM 686 C C . VAL A 1 88 ? -8.350 -6.907 13.934 1.00 95.12 88 VAL A C 1
ATOM 688 O O . VAL A 1 88 ? -7.401 -7.539 13.466 1.00 95.12 88 VAL A O 1
ATOM 691 N N . SER A 1 89 ? -9.608 -7.335 13.831 1.00 93.88 89 SER A N 1
ATOM 692 C CA . SER A 1 89 ? -9.985 -8.492 13.012 1.00 93.88 89 SER A CA 1
ATOM 693 C C . SER A 1 89 ? -10.329 -8.027 11.600 1.00 93.88 89 SER A C 1
ATOM 695 O O . SER A 1 89 ? -11.127 -7.108 11.435 1.00 93.88 89 SER A O 1
ATOM 697 N N . ILE A 1 90 ? -9.740 -8.643 10.576 1.00 94.56 90 ILE A N 1
ATOM 698 C CA . ILE A 1 90 ? -10.059 -8.364 9.170 1.00 94.56 90 ILE A CA 1
ATOM 699 C C . ILE A 1 90 ? -10.537 -9.662 8.534 1.00 94.56 90 ILE A C 1
ATOM 701 O O . ILE A 1 90 ? -9.784 -10.637 8.492 1.00 94.56 90 ILE A O 1
ATOM 705 N N . GLN A 1 91 ? -11.766 -9.677 8.017 1.00 94.69 91 GLN A N 1
ATOM 706 C CA . GLN A 1 91 ? -12.344 -10.901 7.453 1.00 94.69 91 GLN A CA 1
ATOM 707 C C . GLN A 1 91 ? -11.727 -11.254 6.095 1.00 94.69 91 GLN A C 1
ATOM 709 O O . GLN A 1 91 ? -11.543 -12.429 5.775 1.00 94.69 91 GLN A O 1
ATOM 714 N N . LYS A 1 92 ? -11.403 -10.241 5.280 1.00 95.69 92 LYS A N 1
ATOM 715 C CA . LYS A 1 92 ? -10.9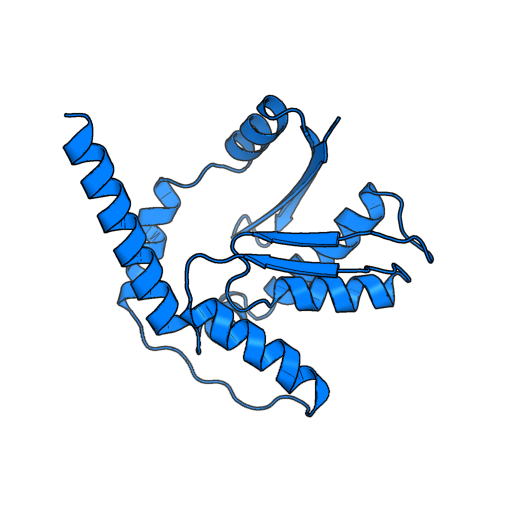51 -10.442 3.902 1.00 95.69 92 LYS A CA 1
ATOM 716 C C . LYS A 1 92 ? -9.868 -9.453 3.478 1.00 95.69 92 LYS A C 1
ATOM 718 O O . LYS A 1 92 ? -9.954 -8.256 3.733 1.00 95.69 92 LYS A O 1
ATOM 723 N N . TYR A 1 93 ? -8.879 -9.968 2.755 1.00 95.62 93 TYR A N 1
ATOM 724 C CA . TYR A 1 93 ? -7.826 -9.190 2.108 1.00 95.62 93 TYR A CA 1
ATOM 725 C C . TYR A 1 93 ? -7.918 -9.411 0.599 1.00 95.62 93 TYR A C 1
ATOM 727 O O . TYR A 1 93 ? -7.995 -10.556 0.152 1.00 95.62 93 TYR A O 1
ATOM 735 N N . VAL A 1 94 ? -7.925 -8.332 -0.179 1.00 96.44 94 VAL A N 1
ATOM 736 C CA . VAL A 1 94 ? -7.985 -8.376 -1.645 1.00 96.44 94 VAL A CA 1
ATOM 737 C C . VAL A 1 94 ? -6.849 -7.536 -2.203 1.00 96.44 94 VAL A C 1
ATOM 739 O O . VAL A 1 94 ? -6.733 -6.367 -1.861 1.00 96.44 94 VAL A O 1
ATOM 742 N N . GLY A 1 95 ? -6.023 -8.129 -3.059 1.00 96.00 95 GLY A N 1
ATOM 743 C CA . GLY A 1 95 ? -5.010 -7.417 -3.831 1.00 96.00 95 GLY A CA 1
ATOM 744 C C . GLY A 1 95 ? -5.405 -7.374 -5.296 1.00 96.00 95 GLY A C 1
ATOM 745 O O . GLY A 1 95 ? -5.828 -8.397 -5.836 1.00 96.00 95 GLY A O 1
ATOM 746 N N . VAL A 1 96 ? -5.280 -6.207 -5.922 1.00 96.31 96 VAL A N 1
ATOM 747 C CA . VAL A 1 96 ? -5.543 -6.014 -7.351 1.00 96.31 96 VAL A CA 1
ATOM 748 C C . VAL A 1 96 ? -4.329 -5.357 -7.988 1.00 96.31 96 VAL A C 1
ATOM 750 O O . VAL A 1 96 ? -3.846 -4.338 -7.495 1.00 96.31 96 VAL A O 1
ATOM 753 N N . ASP A 1 97 ? -3.853 -5.937 -9.083 1.00 95.44 97 ASP A N 1
ATOM 754 C CA . ASP A 1 97 ? -2.760 -5.401 -9.887 1.00 95.44 97 ASP A CA 1
ATOM 755 C C . ASP A 1 97 ? -2.963 -5.800 -11.359 1.00 95.44 97 ASP A C 1
ATOM 757 O O . ASP A 1 97 ? -3.431 -6.917 -11.605 1.00 95.44 97 ASP A O 1
ATOM 761 N N . PRO A 1 98 ? -2.672 -4.922 -12.336 1.00 91.50 98 PRO A N 1
ATOM 762 C CA . PRO A 1 98 ? -2.723 -5.291 -13.750 1.00 91.50 98 PRO A CA 1
ATOM 763 C C . PRO A 1 98 ? -1.608 -6.267 -14.164 1.00 91.50 98 PRO A C 1
ATOM 765 O O . PRO A 1 98 ? -1.788 -6.991 -15.140 1.00 91.50 98 PRO A O 1
ATOM 768 N N . SER A 1 99 ? -0.483 -6.320 -13.439 1.00 93.00 99 SER A N 1
ATOM 769 C CA . SER A 1 99 ? 0.618 -7.247 -13.719 1.00 93.00 99 SER A CA 1
ATOM 770 C C . SER A 1 99 ? 0.334 -8.638 -13.153 1.00 93.00 99 SER A C 1
ATOM 772 O O . SER A 1 99 ? 0.226 -8.855 -11.940 1.00 93.00 99 SER A O 1
ATOM 774 N N . VAL A 1 100 ? 0.247 -9.623 -14.048 1.00 92.56 100 VAL A N 1
ATOM 775 C CA . VAL A 1 100 ? 0.043 -11.026 -13.670 1.00 92.56 100 VAL A CA 1
ATOM 776 C C . VAL A 1 100 ? 1.272 -11.558 -12.934 1.00 92.56 100 VAL A C 1
ATOM 778 O O . VAL A 1 100 ? 1.117 -12.222 -11.907 1.00 92.56 100 VAL A O 1
ATOM 781 N N . GLY A 1 101 ? 2.482 -11.219 -13.389 1.00 90.38 101 GLY A N 1
ATOM 782 C CA . GLY A 1 101 ? 3.738 -11.615 -12.754 1.00 90.38 101 GLY A CA 1
ATOM 783 C C . GLY A 1 101 ? 3.853 -11.106 -11.316 1.00 90.38 101 GLY A C 1
ATOM 784 O O . GLY A 1 101 ? 4.225 -11.863 -10.413 1.00 90.38 101 GLY A O 1
ATOM 785 N N . MET A 1 102 ? 3.442 -9.860 -11.058 1.00 93.12 102 MET A N 1
ATOM 786 C CA . MET A 1 102 ? 3.361 -9.302 -9.703 1.00 93.12 102 MET A CA 1
ATOM 787 C C . MET A 1 102 ? 2.402 -10.104 -8.813 1.00 93.12 102 MET A C 1
ATOM 789 O O . MET A 1 102 ? 2.775 -10.507 -7.704 1.00 93.12 102 MET A O 1
ATOM 793 N N . LEU A 1 103 ? 1.202 -10.424 -9.313 1.00 93.06 103 LEU A N 1
ATOM 794 C CA . LEU A 1 103 ? 0.216 -11.222 -8.576 1.00 93.06 103 LEU A CA 1
ATOM 795 C C . LEU A 1 103 ? 0.673 -12.666 -8.329 1.00 93.06 103 LEU A C 1
ATOM 797 O O . LEU A 1 103 ? 0.361 -13.239 -7.282 1.00 93.06 103 LEU A O 1
ATOM 801 N N . GLU A 1 104 ? 1.415 -13.281 -9.249 1.00 93.00 104 GLU A N 1
ATOM 802 C CA . GLU A 1 104 ? 2.001 -14.608 -9.036 1.00 93.00 104 GLU A CA 1
ATOM 803 C C . GLU A 1 104 ? 3.022 -14.605 -7.897 1.00 93.00 104 GLU A C 1
ATOM 805 O O . GLU A 1 104 ? 3.010 -15.501 -7.044 1.00 93.00 104 GLU A O 1
ATOM 810 N N . VAL A 1 105 ? 3.883 -13.585 -7.841 1.00 90.62 105 VAL A N 1
ATOM 811 C CA . VAL A 1 105 ? 4.823 -13.400 -6.728 1.00 90.62 105 VAL A CA 1
ATOM 812 C C . VAL A 1 105 ? 4.065 -13.145 -5.423 1.00 90.62 105 VAL A C 1
ATOM 814 O O . VAL A 1 105 ? 4.420 -13.726 -4.393 1.00 90.62 105 VAL A O 1
ATOM 817 N N . ALA A 1 106 ? 2.995 -12.345 -5.458 1.00 90.94 106 ALA A N 1
ATOM 818 C CA . ALA A 1 106 ? 2.145 -12.093 -4.296 1.00 90.94 106 ALA A CA 1
ATOM 819 C C . ALA A 1 106 ? 1.536 -13.383 -3.732 1.00 90.94 106 ALA A C 1
ATOM 821 O O . ALA A 1 106 ? 1.668 -13.658 -2.536 1.00 90.94 106 ALA A O 1
ATOM 822 N N . LYS A 1 107 ? 0.947 -14.225 -4.593 1.00 90.06 107 LYS A N 1
ATOM 823 C CA . LYS A 1 107 ? 0.399 -15.539 -4.211 1.00 90.06 107 LYS A CA 1
ATOM 824 C C . LYS A 1 107 ? 1.464 -16.411 -3.546 1.00 90.06 107 LYS A C 1
ATOM 826 O O . LYS A 1 107 ? 1.276 -16.854 -2.414 1.00 90.06 107 LYS A O 1
ATOM 831 N N . LYS A 1 108 ? 2.629 -16.557 -4.193 1.00 88.12 108 LYS A N 1
ATOM 832 C CA . LYS A 1 108 ? 3.761 -17.330 -3.652 1.00 88.12 108 LYS A CA 1
ATOM 833 C C . LYS A 1 108 ? 4.187 -16.826 -2.272 1.00 88.12 108 LYS A C 1
ATOM 835 O O . LYS A 1 108 ? 4.418 -17.634 -1.383 1.00 88.12 108 LYS A O 1
ATOM 840 N N . LYS A 1 109 ? 4.271 -15.511 -2.048 1.00 85.44 109 LYS A N 1
ATOM 841 C CA . LYS A 1 109 ? 4.664 -14.939 -0.744 1.00 85.44 109 LYS A CA 1
ATOM 842 C C . LYS A 1 109 ? 3.658 -15.212 0.362 1.00 85.44 109 LYS A C 1
ATOM 844 O O . LYS A 1 109 ? 4.066 -15.506 1.487 1.00 85.44 109 LYS A O 1
ATOM 849 N N . VAL A 1 110 ? 2.367 -15.097 0.061 1.00 79.38 110 VAL A N 1
ATOM 850 C CA . VAL A 1 110 ? 1.301 -15.387 1.027 1.00 79.38 110 VAL A CA 1
ATOM 851 C C . VAL A 1 110 ? 1.332 -16.862 1.435 1.00 79.38 110 VAL A C 1
ATOM 853 O O . VAL A 1 110 ? 1.171 -17.165 2.619 1.00 79.38 110 VAL A O 1
ATOM 856 N N . ASP A 1 111 ? 1.624 -17.762 0.495 1.00 74.44 111 ASP A N 1
ATOM 857 C CA . ASP A 1 111 ? 1.770 -19.192 0.773 1.00 74.44 111 ASP A CA 1
ATOM 858 C C . ASP A 1 111 ? 3.077 -19.520 1.517 1.00 74.44 111 ASP A C 1
ATOM 860 O O . ASP A 1 111 ? 3.057 -20.243 2.513 1.00 74.44 111 ASP A O 1
ATOM 864 N N . LEU A 1 112 ? 4.210 -18.935 1.110 1.00 58.66 112 LEU A N 1
ATOM 865 C CA . LEU A 1 112 ? 5.537 -19.172 1.699 1.00 58.66 112 LEU A CA 1
ATOM 866 C C . LEU A 1 112 ? 5.690 -18.608 3.118 1.00 58.66 112 LEU A C 1
ATOM 868 O O . LEU A 1 112 ? 6.385 -19.210 3.938 1.00 58.66 112 LEU A O 1
ATOM 872 N N . LYS A 1 113 ? 5.024 -17.492 3.456 1.00 55.00 113 LYS A N 1
ATOM 873 C CA . LYS A 1 113 ? 5.013 -16.953 4.832 1.00 55.00 113 LYS A CA 1
ATOM 874 C C . LYS A 1 113 ? 4.322 -17.877 5.845 1.00 55.00 113 LYS A C 1
ATOM 876 O O . LYS A 1 113 ? 4.414 -17.612 7.040 1.00 55.00 113 LYS A O 1
ATOM 881 N N . LYS A 1 114 ? 3.676 -18.966 5.407 1.00 51.84 114 LYS A N 1
ATOM 882 C CA . LYS A 1 114 ? 3.235 -20.045 6.305 1.00 51.84 114 LYS A CA 1
ATOM 883 C C . LYS A 1 114 ? 4.374 -20.984 6.732 1.00 51.84 114 LYS A C 1
ATOM 885 O O . LYS A 1 114 ? 4.160 -21.734 7.677 1.00 51.84 114 LYS A O 1
ATOM 890 N N . VAL A 1 115 ? 5.539 -20.983 6.063 1.00 47.12 115 VAL A N 1
ATOM 891 C CA . VAL A 1 115 ? 6.495 -22.105 6.159 1.00 47.12 115 VAL A CA 1
ATOM 892 C C . VAL A 1 115 ? 7.901 -21.758 6.683 1.00 47.12 115 VAL A C 1
ATOM 894 O O . VAL A 1 115 ? 8.361 -22.522 7.519 1.00 47.12 115 VAL A O 1
ATOM 897 N N . LEU A 1 116 ? 8.613 -20.677 6.319 1.00 43.38 116 LEU A N 1
ATOM 898 C CA . LEU A 1 116 ? 10.022 -20.510 6.779 1.00 43.38 116 LEU A CA 1
ATOM 899 C C . LEU A 1 116 ? 10.547 -19.050 6.877 1.00 43.38 116 LEU A C 1
ATOM 901 O O . LEU A 1 116 ? 10.011 -18.155 6.217 1.00 43.38 116 LEU A O 1
ATOM 905 N N . PRO A 1 117 ? 11.620 -18.803 7.676 1.00 43.56 117 PRO A N 1
ATOM 906 C CA . PRO A 1 117 ? 12.305 -17.516 7.814 1.00 43.56 117 PRO A CA 1
ATOM 907 C C . PRO A 1 117 ? 13.306 -17.236 6.670 1.00 43.56 117 PRO A C 1
ATOM 909 O O . PRO A 1 117 ? 13.844 -18.141 6.038 1.00 43.56 117 PRO A O 1
ATOM 912 N N . LYS A 1 118 ? 13.524 -15.941 6.406 1.00 46.34 118 LYS A N 1
ATOM 913 C CA . LYS A 1 118 ? 14.177 -15.351 5.219 1.00 46.34 118 LYS A CA 1
ATOM 914 C C . LYS A 1 118 ? 15.691 -15.599 5.114 1.00 46.34 118 LYS A C 1
ATOM 916 O O . LYS A 1 118 ? 16.395 -15.284 6.066 1.00 46.34 118 LYS A O 1
ATOM 921 N N . ILE A 1 119 ? 16.186 -15.916 3.907 1.00 39.22 119 ILE A N 1
ATOM 922 C CA . ILE A 1 119 ? 17.525 -15.531 3.399 1.00 39.22 119 ILE A CA 1
ATOM 923 C C . ILE A 1 119 ? 17.454 -15.292 1.875 1.00 39.22 119 ILE A C 1
ATOM 925 O O . ILE A 1 119 ? 16.811 -16.064 1.170 1.00 39.22 119 ILE A O 1
ATOM 929 N N . GLY A 1 120 ? 18.160 -14.263 1.380 1.00 40.62 120 GLY A N 1
ATOM 930 C CA . GLY A 1 120 ? 18.631 -14.173 -0.013 1.00 40.62 120 GLY A CA 1
ATOM 931 C C . GLY A 1 120 ? 18.329 -12.847 -0.718 1.00 40.62 120 GLY A C 1
ATOM 932 O O . GLY A 1 120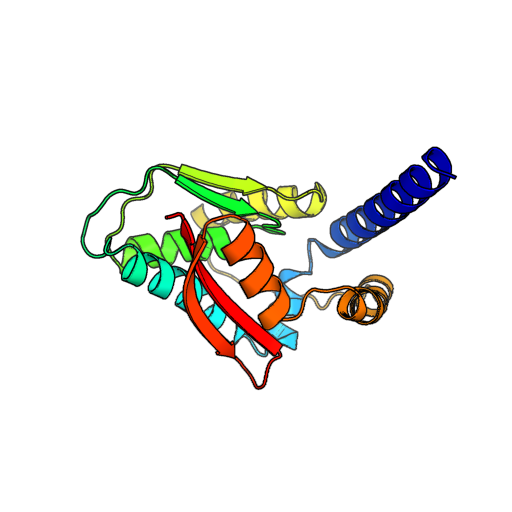 ? 17.179 -12.567 -1.040 1.00 40.62 120 GLY A O 1
ATOM 933 N N . GLY A 1 121 ? 19.366 -12.041 -0.976 1.00 48.56 121 GLY A N 1
ATOM 934 C CA . GLY A 1 121 ? 19.299 -10.834 -1.805 1.00 48.56 121 GLY A CA 1
ATOM 935 C C . GLY A 1 121 ? 19.856 -11.081 -3.212 1.00 48.56 121 GLY A C 1
ATOM 936 O O . GLY A 1 121 ? 20.994 -11.516 -3.352 1.00 48.56 121 GLY A O 1
ATOM 937 N N . PHE A 1 122 ? 19.064 -10.764 -4.236 1.00 49.91 122 PHE A N 1
ATOM 938 C CA . PHE A 1 122 ? 19.452 -10.665 -5.647 1.00 49.91 122 PHE A CA 1
ATOM 939 C C . PHE A 1 122 ? 19.122 -9.284 -6.228 1.00 49.91 122 PHE A C 1
ATOM 941 O O . PHE A 1 122 ? 17.954 -8.936 -6.392 1.00 49.91 122 PHE A O 1
ATOM 948 N N . ILE A 1 123 ? 20.149 -8.496 -6.549 1.00 50.22 123 ILE A N 1
ATOM 949 C CA . ILE A 1 123 ? 19.993 -7.179 -7.180 1.00 50.22 123 ILE A CA 1
ATOM 950 C C . ILE A 1 123 ? 19.518 -7.373 -8.628 1.00 50.22 123 ILE A C 1
ATOM 952 O O . ILE A 1 123 ? 20.197 -8.022 -9.425 1.00 50.22 123 ILE A O 1
ATOM 956 N N . SER A 1 124 ? 18.357 -6.804 -8.958 1.00 52.31 124 SER A N 1
ATOM 957 C CA . SER A 1 124 ? 17.827 -6.761 -10.325 1.00 52.31 124 SER A CA 1
ATOM 958 C C . SER A 1 124 ? 18.709 -5.906 -11.231 1.00 52.31 124 SER A C 1
ATOM 960 O O . SER A 1 124 ? 19.071 -4.795 -10.851 1.00 52.31 124 SER A O 1
ATOM 962 N N . LYS A 1 125 ? 19.011 -6.385 -12.442 1.00 52.66 125 LYS A N 1
ATOM 963 C CA . LYS A 1 125 ? 19.733 -5.630 -13.485 1.00 52.66 125 LYS A CA 1
ATOM 964 C C . LYS A 1 125 ? 18.808 -5.067 -14.575 1.00 52.66 125 LYS A C 1
ATOM 966 O O . LYS A 1 125 ? 19.290 -4.755 -15.660 1.00 52.66 125 LYS A O 1
ATOM 971 N N . ASN A 1 126 ? 17.499 -4.961 -14.332 1.00 61.66 126 ASN A N 1
ATOM 972 C CA . ASN A 1 126 ? 16.569 -4.518 -15.373 1.00 61.66 126 ASN A CA 1
ATOM 973 C C . ASN A 1 126 ? 16.561 -2.984 -15.515 1.00 61.66 126 ASN A C 1
ATOM 975 O O . ASN A 1 126 ? 15.787 -2.291 -14.862 1.00 61.66 126 ASN A O 1
ATOM 979 N N . TYR A 1 127 ? 17.484 -2.465 -16.327 1.00 60.78 127 TYR A N 1
ATOM 980 C CA . TYR A 1 127 ? 17.737 -1.034 -16.516 1.00 60.78 127 TYR A CA 1
ATOM 981 C C . TYR A 1 127 ? 16.552 -0.287 -17.146 1.00 60.78 127 TYR A C 1
ATOM 983 O O . TYR A 1 127 ? 16.271 0.835 -16.735 1.00 60.78 127 TYR A O 1
ATOM 991 N N . GLU A 1 128 ? 15.824 -0.913 -18.077 1.00 60.94 128 GLU A N 1
ATOM 992 C CA . GLU A 1 128 ? 14.683 -0.293 -18.773 1.00 60.94 128 GLU A CA 1
ATOM 993 C C . GLU A 1 128 ? 13.564 0.091 -17.800 1.00 60.94 128 GLU A C 1
ATOM 995 O O . GLU A 1 128 ? 13.041 1.203 -17.866 1.00 60.94 128 GLU A O 1
ATOM 1000 N N . ALA A 1 129 ? 13.293 -0.761 -16.805 1.00 61.84 129 ALA A N 1
ATOM 1001 C CA . ALA A 1 129 ? 12.303 -0.460 -15.778 1.00 61.84 129 ALA A CA 1
ATOM 1002 C C . ALA A 1 129 ? 12.629 0.787 -14.948 1.00 61.84 129 ALA A C 1
ATOM 1004 O O . ALA A 1 129 ? 11.737 1.556 -14.589 1.00 61.84 129 ALA A O 1
ATOM 1005 N N . TYR A 1 130 ? 13.914 1.017 -14.669 1.00 62.09 130 TYR A N 1
ATOM 1006 C CA . TYR A 1 130 ? 14.361 2.199 -13.932 1.00 62.09 130 TYR A CA 1
ATOM 1007 C C . TYR A 1 130 ? 14.473 3.450 -14.807 1.00 62.09 130 TYR A C 1
ATOM 1009 O O . TYR A 1 130 ? 14.437 4.548 -14.259 1.00 62.09 130 TYR A O 1
ATOM 1017 N N . GLN A 1 131 ? 14.588 3.310 -16.132 1.00 63.50 131 GLN A N 1
ATOM 1018 C CA . GLN A 1 131 ? 14.547 4.441 -17.068 1.00 63.50 131 GLN A CA 1
ATOM 1019 C C . GLN A 1 131 ? 13.124 4.977 -17.267 1.00 63.50 131 GLN A C 1
ATOM 1021 O O . GLN A 1 131 ? 12.949 6.179 -17.424 1.00 63.50 131 GLN A O 1
ATOM 1026 N N . TYR A 1 132 ? 12.106 4.115 -17.187 1.00 61.53 132 TYR A N 1
ATOM 1027 C CA . TYR A 1 132 ? 10.704 4.529 -17.302 1.00 61.53 132 TYR A CA 1
ATOM 1028 C C . TYR A 1 132 ? 10.195 5.321 -16.080 1.00 61.53 132 TYR A C 1
ATOM 1030 O O . TYR A 1 132 ? 9.319 6.181 -16.192 1.00 61.53 132 TYR A O 1
ATOM 1038 N N . LEU A 1 133 ? 10.751 5.052 -14.892 1.00 61.81 133 LEU A N 1
ATOM 1039 C CA . LEU A 1 133 ? 10.349 5.693 -13.634 1.00 61.81 133 LEU A CA 1
ATOM 1040 C C . LEU A 1 133 ? 10.417 7.236 -13.697 1.00 61.81 133 LEU A C 1
ATOM 1042 O O . LEU A 1 133 ? 9.384 7.850 -13.439 1.00 61.81 133 LEU A O 1
ATOM 1046 N N . PRO A 1 134 ? 11.545 7.873 -14.077 1.00 60.38 134 PRO A N 1
ATOM 1047 C CA . PRO A 1 134 ? 11.638 9.328 -14.227 1.00 60.38 134 PRO A CA 1
ATOM 1048 C C . PRO A 1 134 ? 10.579 9.942 -15.150 1.00 60.38 134 PRO A C 1
ATOM 1050 O O . PRO A 1 134 ? 9.938 10.911 -14.758 1.00 60.38 134 PRO A O 1
ATOM 1053 N N . GLU A 1 135 ? 10.353 9.357 -16.331 1.00 60.22 135 GLU A N 1
ATOM 1054 C CA . GLU A 1 135 ? 9.394 9.882 -17.316 1.00 60.22 135 GLU A CA 1
ATOM 1055 C C . GLU A 1 135 ? 7.947 9.800 -16.807 1.00 60.22 135 GLU A C 1
ATOM 1057 O O . GLU A 1 135 ? 7.147 10.705 -17.023 1.00 60.22 135 GLU A O 1
ATOM 1062 N N . SER A 1 136 ? 7.609 8.740 -16.069 1.00 63.44 136 SER A N 1
ATOM 1063 C CA . SER A 1 136 ? 6.269 8.572 -15.492 1.00 63.44 136 SER A CA 1
ATOM 1064 C C . SER A 1 136 ? 5.992 9.455 -14.268 1.00 63.44 136 SER A C 1
ATOM 1066 O O . SER A 1 136 ? 4.830 9.721 -13.961 1.00 63.44 136 SER A O 1
ATOM 1068 N N . ILE A 1 137 ? 7.036 9.914 -13.564 1.00 64.75 137 ILE A N 1
ATOM 1069 C CA . ILE A 1 137 ? 6.903 10.762 -12.369 1.00 64.75 137 ILE A CA 1
ATOM 1070 C C . ILE A 1 137 ? 6.392 12.159 -12.741 1.00 64.75 137 ILE A C 1
ATOM 1072 O O . ILE A 1 137 ? 5.640 12.744 -11.965 1.00 64.75 137 ILE A O 1
ATOM 1076 N N . GLU A 1 138 ? 6.737 12.677 -13.923 1.00 62.22 138 GLU A N 1
ATOM 1077 C CA . GLU A 1 138 ? 6.260 13.992 -14.382 1.00 62.22 138 GLU A CA 1
ATOM 1078 C C . GLU A 1 138 ? 4.749 14.017 -14.667 1.00 62.22 138 GLU A C 1
ATOM 1080 O O . GLU A 1 138 ? 4.115 15.064 -14.550 1.00 62.22 138 GLU A O 1
ATOM 1085 N N . GLU A 1 139 ? 4.152 12.866 -14.989 1.00 66.12 139 GLU A N 1
ATOM 1086 C CA . GLU A 1 139 ? 2.706 12.720 -15.208 1.00 66.12 139 GLU A CA 1
ATOM 1087 C C . GLU A 1 139 ? 1.931 12.420 -13.910 1.00 66.12 139 GLU A C 1
ATOM 1089 O O . GLU A 1 139 ? 0.698 12.352 -13.920 1.00 66.12 139 GLU A O 1
ATOM 1094 N N . PHE A 1 140 ? 2.628 12.213 -12.787 1.00 76.56 140 PHE A N 1
ATOM 1095 C CA . PHE A 1 140 ? 2.003 11.817 -11.531 1.00 76.56 140 PHE A CA 1
ATOM 1096 C C . PHE A 1 140 ? 1.390 13.018 -10.804 1.00 76.56 140 PHE A C 1
ATOM 1098 O O . PHE A 1 140 ? 1.981 14.095 -10.726 1.00 76.56 140 PHE A O 1
A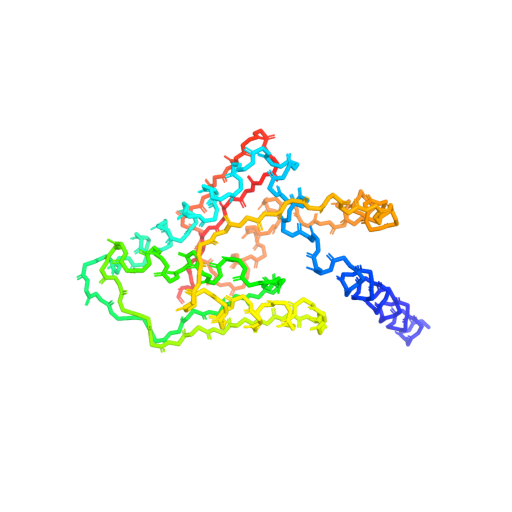TOM 1105 N N . LEU A 1 141 ? 0.202 12.823 -10.225 1.00 81.62 141 LEU A N 1
ATOM 1106 C CA . LEU A 1 141 ? -0.445 13.850 -9.410 1.00 81.62 141 LEU A CA 1
ATOM 1107 C C . LEU A 1 141 ? 0.464 14.240 -8.241 1.00 81.62 141 LEU A C 1
ATOM 1109 O O . LEU A 1 141 ? 0.996 13.374 -7.537 1.00 81.62 141 LEU A O 1
ATOM 1113 N N . THR A 1 142 ? 0.591 15.545 -7.988 1.00 89.00 142 THR A N 1
ATOM 1114 C CA . THR A 1 142 ? 1.230 16.012 -6.755 1.00 89.00 142 THR A CA 1
ATOM 1115 C C . THR A 1 142 ? 0.388 15.622 -5.540 1.00 89.00 142 THR A C 1
ATOM 1117 O O . THR A 1 142 ? -0.771 15.214 -5.655 1.00 89.00 142 THR A O 1
ATOM 1120 N N . THR A 1 143 ? 0.958 15.762 -4.341 1.00 88.69 143 THR A N 1
ATOM 1121 C CA . THR A 1 143 ? 0.224 15.490 -3.093 1.00 88.69 143 THR A CA 1
ATOM 1122 C C . THR A 1 143 ? -1.033 16.355 -2.986 1.00 88.69 143 THR A C 1
ATOM 1124 O O . THR A 1 143 ? -2.081 15.870 -2.568 1.00 88.69 143 THR A O 1
ATOM 1127 N N . GLU A 1 144 ? -0.936 17.618 -3.393 1.00 91.06 144 GLU A N 1
ATOM 1128 C CA . GLU A 1 144 ? -2.026 18.590 -3.374 1.00 91.06 144 GLU A CA 1
ATOM 1129 C C . GLU A 1 144 ? -3.099 18.224 -4.399 1.00 91.06 144 GLU A C 1
ATOM 1131 O O . GLU A 1 144 ? -4.279 18.195 -4.058 1.00 91.06 144 GLU A O 1
ATOM 1136 N N . MET A 1 145 ? -2.693 17.872 -5.623 1.00 93.00 145 MET A N 1
ATOM 1137 C CA . MET A 1 145 ? -3.626 17.455 -6.672 1.00 93.00 145 MET A CA 1
ATOM 1138 C C . MET A 1 145 ? -4.366 16.175 -6.279 1.00 93.00 145 MET A C 1
ATOM 1140 O O . MET A 1 145 ? -5.583 16.111 -6.395 1.00 93.00 145 MET A O 1
ATOM 1144 N N . LEU A 1 146 ? -3.661 15.170 -5.749 1.00 93.44 146 LEU A N 1
ATOM 1145 C CA . LEU A 1 146 ? -4.296 13.930 -5.304 1.00 93.44 146 LEU A CA 1
ATOM 1146 C C . LEU A 1 146 ? -5.265 14.166 -4.135 1.00 93.44 146 LEU A C 1
ATOM 1148 O O . LEU A 1 146 ? -6.322 13.542 -4.084 1.00 93.44 146 LEU A O 1
ATOM 1152 N N . ALA A 1 147 ? -4.924 15.054 -3.198 1.00 94.38 147 ALA A N 1
ATOM 1153 C CA . ALA A 1 147 ? -5.832 15.429 -2.117 1.00 94.38 147 ALA A CA 1
ATOM 1154 C C . ALA A 1 147 ? -7.103 16.103 -2.659 1.00 94.38 147 ALA A C 1
ATOM 1156 O O . ALA A 1 147 ? -8.200 15.745 -2.237 1.00 94.38 147 ALA A O 1
ATOM 1157 N N . GLN A 1 148 ? -6.963 17.010 -3.630 1.00 95.44 148 GLN A N 1
ATOM 1158 C CA . GLN A 1 148 ? -8.099 17.660 -4.282 1.00 95.44 148 GLN A CA 1
ATOM 1159 C C . GLN A 1 148 ? -8.994 16.645 -5.012 1.00 95.44 148 GLN A C 1
ATOM 1161 O O . GLN A 1 148 ? -10.203 16.646 -4.804 1.00 95.44 148 GLN A O 1
ATOM 1166 N N . GLU A 1 149 ? -8.415 15.729 -5.791 1.00 95.69 149 GLU A N 1
ATOM 1167 C CA . GLU A 1 149 ? -9.162 14.663 -6.478 1.00 95.69 149 GLU A CA 1
ATOM 1168 C C . GLU A 1 149 ? -9.939 13.775 -5.487 1.00 95.69 149 GLU A C 1
ATOM 1170 O O . GLU A 1 149 ? -11.088 13.400 -5.727 1.00 95.69 149 GLU A O 1
ATOM 1175 N N . LEU A 1 150 ? -9.345 13.459 -4.327 1.00 95.69 150 LEU A N 1
ATOM 1176 C CA . LEU A 1 150 ? -10.031 12.726 -3.259 1.00 95.69 150 LEU A CA 1
ATOM 1177 C C . LEU A 1 150 ? -11.207 13.530 -2.684 1.00 95.69 150 LEU A C 1
ATOM 1179 O O . LEU A 1 150 ? -12.284 12.970 -2.468 1.00 95.69 150 LEU A O 1
ATOM 1183 N N . GLU A 1 151 ? -11.030 14.828 -2.448 1.00 95.75 151 GLU A N 1
ATOM 1184 C CA . GLU A 1 151 ? -12.096 15.704 -1.952 1.00 95.75 151 GLU A CA 1
ATOM 1185 C C . GLU A 1 151 ? -13.254 15.836 -2.947 1.00 95.75 151 GLU A C 1
ATOM 1187 O O . GLU A 1 151 ? -14.419 15.702 -2.557 1.00 95.75 151 GLU A O 1
ATOM 1192 N N . GLU A 1 152 ? -12.947 16.011 -4.233 1.00 96.81 152 GLU A N 1
ATOM 1193 C CA . GLU A 1 152 ? -13.925 16.052 -5.325 1.00 96.81 152 GLU A CA 1
ATOM 1194 C C . GLU A 1 152 ? -14.676 14.717 -5.471 1.00 96.81 152 GLU A C 1
ATOM 1196 O O . GLU A 1 152 ? -15.886 14.700 -5.710 1.00 96.81 152 GLU A O 1
ATOM 1201 N N . ALA A 1 153 ? -14.005 13.590 -5.212 1.00 96.94 153 ALA A N 1
ATOM 1202 C CA . ALA A 1 153 ? -14.619 12.263 -5.143 1.00 96.94 153 ALA A CA 1
ATOM 1203 C C . ALA A 1 153 ? -15.453 12.015 -3.862 1.00 96.94 153 ALA A C 1
ATOM 1205 O O . ALA A 1 153 ? -15.993 10.917 -3.667 1.00 96.94 153 ALA A O 1
ATOM 1206 N N . GLY A 1 154 ? -15.588 13.016 -2.984 1.00 97.50 154 GLY A N 1
ATOM 1207 C CA . GLY A 1 154 ? -16.418 12.968 -1.778 1.00 97.50 154 GLY A CA 1
ATOM 1208 C C . GLY A 1 154 ? -15.713 12.421 -0.535 1.00 97.50 154 GLY A C 1
ATOM 1209 O O . GLY A 1 154 ? -16.380 12.024 0.426 1.00 97.50 154 GLY A O 1
ATOM 1210 N N . PHE A 1 155 ? -14.382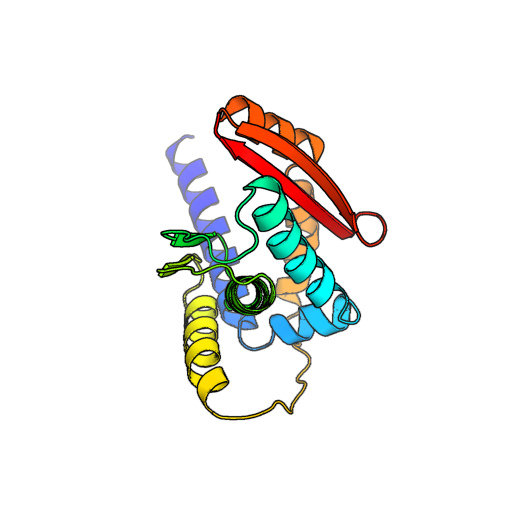 12.380 -0.531 1.00 97.06 155 PHE A N 1
ATOM 1211 C CA . PHE A 1 155 ? -13.605 12.048 0.656 1.00 97.06 155 PHE A CA 1
ATOM 1212 C C . PHE A 1 155 ? -13.294 13.302 1.485 1.00 97.06 155 PHE A C 1
ATOM 1214 O O . PHE A 1 155 ? -13.285 14.430 1.008 1.00 97.06 155 PHE A O 1
ATOM 1221 N N . GLU A 1 156 ? -13.075 13.106 2.776 1.00 95.69 156 GLU A N 1
ATOM 1222 C CA . GLU A 1 156 ? -12.517 14.089 3.693 1.00 95.69 156 GLU A CA 1
ATOM 1223 C C . GLU A 1 156 ? -11.071 13.690 3.988 1.00 95.69 156 GLU A C 1
ATOM 1225 O O . GLU A 1 156 ? -10.809 12.573 4.449 1.00 95.69 156 GLU A O 1
ATOM 1230 N N . MET A 1 157 ? -10.126 14.597 3.746 1.00 96.12 157 MET A N 1
ATOM 1231 C CA . MET A 1 157 ? -8.729 14.382 4.106 1.00 96.12 157 MET A CA 1
ATOM 1232 C C . MET A 1 157 ? -8.568 14.363 5.629 1.00 96.12 157 MET A C 1
ATOM 1234 O O . MET A 1 157 ? -8.874 15.334 6.315 1.00 96.12 157 MET A O 1
ATOM 1238 N N . LYS A 1 158 ? -8.072 13.248 6.177 1.00 95.69 158 LYS A N 1
ATOM 1239 C CA . LYS A 1 158 ? -7.890 13.058 7.628 1.00 95.69 158 LYS A CA 1
ATOM 1240 C C . LYS A 1 158 ? -6.434 13.196 8.057 1.00 95.69 158 LYS A C 1
ATOM 1242 O O . LYS A 1 158 ? -6.163 13.541 9.206 1.00 95.69 158 LYS A O 1
ATOM 1247 N N . TYR A 1 159 ? -5.490 12.881 7.170 1.00 94.81 159 TYR A N 1
ATOM 1248 C CA . TYR A 1 159 ? -4.066 12.912 7.486 1.00 94.81 159 TYR A CA 1
ATOM 1249 C C . TYR A 1 159 ? -3.192 12.984 6.238 1.00 94.81 159 TYR A C 1
ATOM 1251 O O . TYR A 1 159 ? -3.410 12.230 5.293 1.00 94.81 159 TYR A O 1
ATOM 1259 N N . THR A 1 160 ? -2.138 13.797 6.300 1.00 94.69 160 THR A N 1
ATOM 1260 C CA . THR A 1 160 ? -1.076 13.838 5.290 1.00 94.69 160 THR A CA 1
ATOM 1261 C C . THR A 1 160 ? 0.279 13.872 5.984 1.00 94.69 160 THR A C 1
ATOM 1263 O O . THR A 1 160 ? 0.490 14.646 6.920 1.00 94.69 160 THR A O 1
ATOM 1266 N N . LYS A 1 161 ? 1.217 13.031 5.544 1.00 92.88 161 LYS A N 1
ATOM 1267 C CA . LYS A 1 161 ? 2.594 13.033 6.045 1.00 92.88 161 LYS A CA 1
ATOM 1268 C C . LYS A 1 161 ? 3.589 12.656 4.965 1.00 92.88 161 LYS A C 1
ATOM 1270 O O . LYS A 1 161 ? 3.549 11.548 4.441 1.00 92.88 161 LYS A O 1
ATOM 1275 N N . SER A 1 162 ? 4.541 13.549 4.732 1.00 92.88 162 SER A N 1
ATOM 1276 C CA . SER A 1 162 ? 5.722 13.267 3.926 1.00 92.88 162 SER A CA 1
ATOM 1277 C C . SER A 1 162 ? 6.773 12.497 4.737 1.00 92.88 162 SER A C 1
ATOM 1279 O O . SER A 1 162 ? 6.974 12.730 5.935 1.00 92.88 162 SER A O 1
ATOM 1281 N N . PHE A 1 163 ? 7.450 11.568 4.075 1.00 89.50 163 PHE A N 1
ATOM 1282 C CA . PHE A 1 163 ? 8.568 10.792 4.579 1.00 89.50 163 PHE A CA 1
ATOM 1283 C C . PHE A 1 163 ? 9.819 11.045 3.734 1.00 89.50 163 PHE A C 1
ATOM 1285 O O . PHE A 1 163 ? 9.733 11.278 2.531 1.00 89.50 163 PHE A O 1
ATOM 1292 N N . SER A 1 164 ? 10.988 10.972 4.382 1.00 86.69 164 SER A N 1
ATOM 1293 C CA . SER A 1 164 ? 12.312 11.090 3.754 1.00 86.69 164 SER A CA 1
ATOM 1294 C C . SER A 1 164 ? 12.411 12.216 2.725 1.00 86.69 164 SER A C 1
ATOM 1296 O O . SER A 1 164 ? 12.754 11.981 1.574 1.00 86.69 164 SER A O 1
ATOM 1298 N N . MET A 1 165 ? 12.089 13.440 3.157 1.00 84.00 165 MET A N 1
ATOM 1299 C CA . MET A 1 165 ? 12.181 14.656 2.336 1.00 84.00 165 MET A CA 1
ATOM 1300 C C . MET A 1 165 ? 11.354 14.605 1.036 1.00 84.00 165 MET A C 1
ATOM 1302 O O . MET A 1 165 ? 11.744 15.203 0.043 1.00 84.00 165 MET A O 1
ATOM 1306 N N . GLY A 1 166 ? 10.212 13.906 1.034 1.00 80.44 166 GLY A N 1
ATOM 1307 C CA . GLY A 1 166 ? 9.302 13.868 -0.117 1.00 80.44 166 GLY A CA 1
ATOM 1308 C C . GLY A 1 166 ? 9.389 12.611 -0.977 1.00 80.44 166 GLY A C 1
ATOM 1309 O O . GLY A 1 166 ? 8.591 12.474 -1.893 1.00 80.44 166 GLY A O 1
ATOM 1310 N N . ILE A 1 167 ? 10.279 11.663 -0.661 1.00 83.94 167 ILE A N 1
ATOM 1311 C CA . ILE A 1 167 ? 10.387 10.389 -1.398 1.00 83.94 167 ILE A CA 1
ATOM 1312 C C . ILE A 1 167 ? 9.084 9.574 -1.325 1.00 83.94 167 ILE A C 1
ATOM 1314 O O . ILE A 1 167 ? 8.742 8.850 -2.256 1.00 83.94 167 ILE A O 1
ATOM 1318 N N . SER A 1 168 ? 8.355 9.659 -0.212 1.00 89.06 168 SER A N 1
ATOM 1319 C CA . SER A 1 168 ? 7.068 8.985 -0.044 1.00 89.06 168 SER A CA 1
ATOM 1320 C C . SER A 1 168 ? 6.128 9.852 0.777 1.00 89.06 168 SER A C 1
ATOM 1322 O O . SER A 1 168 ? 6.545 10.428 1.780 1.00 89.06 168 SER A O 1
ATOM 1324 N N . THR A 1 169 ? 4.854 9.905 0.400 1.00 92.69 169 THR A N 1
ATOM 1325 C CA . THR A 1 169 ? 3.823 10.629 1.151 1.00 92.69 169 THR A CA 1
ATOM 1326 C C . THR A 1 169 ? 2.677 9.684 1.489 1.00 92.69 169 THR A C 1
ATOM 1328 O O . THR A 1 169 ? 2.172 8.965 0.632 1.00 92.69 169 THR A O 1
ATOM 1331 N N . LEU A 1 170 ? 2.265 9.682 2.755 1.00 93.94 170 LEU A N 1
ATOM 1332 C CA . LEU A 1 170 ? 1.056 9.014 3.221 1.00 93.94 170 LEU A CA 1
ATOM 1333 C C . LEU A 1 170 ? -0.089 10.018 3.247 1.00 93.94 170 LEU A C 1
ATOM 1335 O O . LEU A 1 170 ? -0.023 10.999 3.986 1.00 93.94 170 LEU A O 1
ATOM 1339 N N . LEU A 1 171 ? -1.141 9.715 2.498 1.00 94.88 171 LEU A N 1
ATOM 1340 C CA . LEU A 1 171 ? -2.429 10.387 2.555 1.00 94.88 171 LEU A CA 1
ATOM 1341 C C . LEU A 1 171 ? -3.447 9.397 3.130 1.00 94.88 171 LEU A C 1
ATOM 1343 O O . LEU A 1 171 ? -3.478 8.235 2.729 1.00 94.88 171 LEU A O 1
ATOM 1347 N N . VAL A 1 172 ? -4.270 9.845 4.074 1.00 95.06 172 VAL A N 1
ATOM 1348 C CA . VAL A 1 172 ? -5.420 9.085 4.572 1.00 95.06 172 VAL A CA 1
ATOM 1349 C C . VAL A 1 172 ? -6.653 9.958 4.448 1.00 95.06 172 VAL A C 1
ATOM 1351 O O . VAL A 1 172 ? -6.706 11.052 5.013 1.00 95.06 172 VAL A O 1
ATOM 1354 N N . ALA A 1 173 ? -7.644 9.450 3.726 1.00 95.19 173 ALA A N 1
ATOM 1355 C CA . ALA A 1 173 ? -8.919 10.106 3.506 1.00 95.19 173 ALA A CA 1
ATOM 1356 C C . ALA A 1 173 ? -10.062 9.152 3.862 1.00 95.19 173 ALA A C 1
ATOM 1358 O O . ALA A 1 173 ? -9.931 7.932 3.738 1.00 95.19 173 ALA A O 1
ATOM 1359 N N . GLN A 1 174 ? -11.179 9.707 4.314 1.00 93.38 174 GLN A N 1
ATOM 1360 C CA . GLN A 1 174 ? -12.367 8.956 4.699 1.00 93.38 174 GLN A CA 1
ATOM 1361 C C . GLN A 1 174 ? -13.556 9.462 3.896 1.00 93.38 174 GLN A C 1
ATOM 1363 O O . GLN A 1 174 ? -13.785 10.664 3.833 1.00 93.38 174 GLN A O 1
ATOM 1368 N N . LYS A 1 175 ? -14.310 8.560 3.267 1.00 92.75 175 LYS A N 1
ATOM 1369 C CA . LYS A 1 175 ? -15.518 8.953 2.540 1.00 92.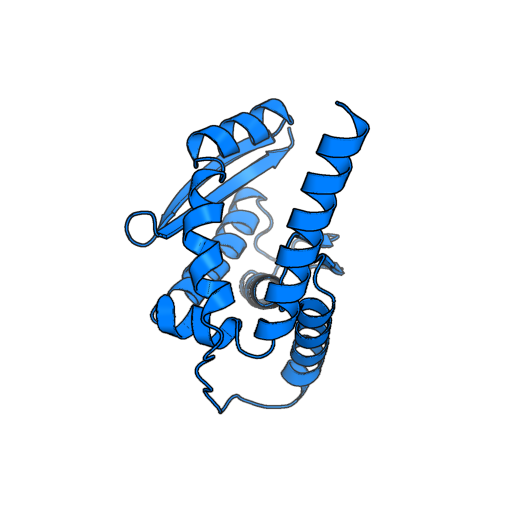75 175 LYS A CA 1
ATOM 1370 C C . LYS A 1 175 ? -16.553 9.513 3.522 1.00 92.75 175 LYS A C 1
ATOM 1372 O O . LYS A 1 175 ? -16.751 8.904 4.575 1.00 92.75 175 LYS A O 1
ATOM 1377 N N . LYS A 1 176 ? -17.142 10.662 3.176 1.00 85.88 176 LYS A N 1
ATOM 1378 C CA . LYS A 1 176 ? -18.219 11.299 3.948 1.00 85.88 176 LYS A CA 1
ATOM 1379 C C . LYS A 1 176 ? -19.481 10.439 3.978 1.00 85.88 176 LYS A C 1
ATOM 1381 O O . LYS A 1 176 ? -19.706 9.683 3.002 1.00 85.88 176 LYS A O 1
#

Foldseek 3Di:
DVVVVVVVVVVVVVVLLVLLLVCLVQVVLCVCVVVVNCVLVVLLVLLLVQCVLVVQFDQREDAEDEAEQCFLVSSVVSNVVNCVVRNYHYNYYHYDHPHPSRVVNNVVVVVCVVPDDDDDHDHDPSVVNVVVVVVVVVVDQDPVRVQVVCVVVQWDWDDWDADPVNPDIRTDTHHD

Secondary structure (DSSP, 8-state):
-HHHHHHHHHHHHHHHHHHHHHHTTTHHHHHHHHTTTTHHHHHHHHHHHHHHHTT-TTT-EEEEEEEET-TTSHHHHHHHHHHHHTT-EEEEEEEE-S-HHHHHHHHHHHHHTTT-----------HHHHHHHHHHHTTSPPHHHHHHHHHHTTEEEEEEEEEGGGTEEEEEEEE-